Protein AF-A0A897N5W9-F1 (afdb_monomer_lite)

Organism: NCBI:txid2841257

Radius of gyration: 18.91 Å; chains: 1; bounding box: 53×35×36 Å

Structure (mmCIF, N/CA/C/O backbone):
data_AF-A0A897N5W9-F1
#
_entry.id   AF-A0A897N5W9-F1
#
loop_
_atom_site.group_PDB
_atom_site.id
_atom_site.type_symbol
_atom_site.label_atom_id
_atom_site.label_alt_id
_atom_site.label_comp_id
_atom_site.label_asym_id
_atom_site.label_entity_id
_atom_site.label_seq_id
_atom_site.pdbx_PDB_ins_code
_atom_site.Cartn_x
_atom_site.Cartn_y
_atom_site.Cartn_z
_atom_site.occupancy
_atom_site.B_iso_or_equiv
_atom_site.auth_seq_id
_atom_site.auth_comp_id
_atom_site.auth_asym_id
_atom_site.auth_atom_id
_atom_site.pdbx_PDB_model_num
ATOM 1 N N . MET A 1 1 ? -43.113 -20.316 12.005 1.00 35.91 1 MET A N 1
ATOM 2 C CA . MET A 1 1 ? -42.692 -20.125 10.604 1.00 35.91 1 MET A CA 1
ATOM 3 C C . MET A 1 1 ? -42.935 -18.677 10.247 1.00 35.91 1 MET A C 1
ATOM 5 O O . MET A 1 1 ? -43.867 -18.087 10.780 1.00 35.91 1 MET A O 1
ATOM 9 N N . GLU A 1 2 ? -42.001 -18.129 9.485 1.00 41.69 2 GLU A N 1
ATOM 10 C CA . GLU A 1 2 ? -41.725 -16.711 9.257 1.00 41.69 2 GLU A CA 1
ATOM 11 C C . GLU A 1 2 ? -42.884 -15.886 8.680 1.00 41.69 2 GLU A C 1
ATOM 13 O O . GLU A 1 2 ? -43.720 -16.399 7.944 1.00 41.69 2 GLU A O 1
ATOM 18 N N . GLN A 1 3 ? -42.830 -14.571 8.911 1.00 38.31 3 GLN A N 1
ATOM 19 C CA . GLN A 1 3 ? -42.462 -13.637 7.839 1.00 38.31 3 GLN A CA 1
ATOM 20 C C . GLN A 1 3 ? -41.978 -12.317 8.453 1.00 38.31 3 GLN A C 1
ATOM 22 O O . GLN A 1 3 ? -42.755 -11.540 8.999 1.00 38.31 3 GLN A O 1
ATOM 27 N N . LEU A 1 4 ? -40.659 -12.104 8.400 1.00 41.84 4 LEU A N 1
ATOM 28 C CA . LEU A 1 4 ? -40.038 -10.795 8.582 1.0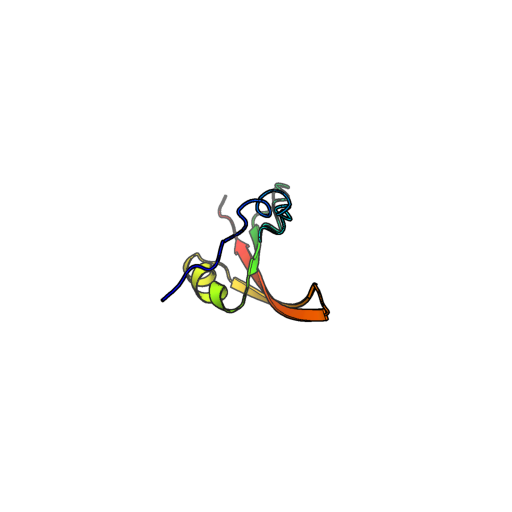0 41.84 4 LEU A CA 1
ATOM 29 C C . LEU A 1 4 ? -40.304 -10.010 7.294 1.00 41.84 4 LEU A C 1
ATOM 31 O O . LEU A 1 4 ? -39.770 -10.355 6.241 1.00 41.84 4 LEU A O 1
ATOM 35 N N . GLY A 1 5 ? -41.172 -9.004 7.372 1.00 41.00 5 GLY A N 1
ATOM 36 C CA . GLY A 1 5 ? -41.327 -8.020 6.308 1.00 41.00 5 GLY A CA 1
ATOM 37 C C . GLY A 1 5 ? -40.039 -7.214 6.217 1.00 41.00 5 GLY A C 1
ATOM 38 O O . GLY A 1 5 ? -39.729 -6.441 7.116 1.00 41.00 5 GLY A O 1
ATOM 39 N N . VAL A 1 6 ? -39.252 -7.458 5.173 1.00 45.47 6 VAL A N 1
ATOM 40 C CA . VAL A 1 6 ? -38.114 -6.606 4.835 1.00 45.47 6 VAL A CA 1
ATOM 41 C C . VAL A 1 6 ? -38.699 -5.364 4.176 1.00 45.47 6 VAL A C 1
ATOM 43 O O . VAL A 1 6 ? -39.122 -5.419 3.024 1.00 45.47 6 VAL A O 1
ATOM 46 N N . ASP A 1 7 ? -38.768 -4.268 4.930 1.00 48.53 7 ASP A N 1
ATOM 47 C CA . ASP A 1 7 ? -39.083 -2.943 4.405 1.00 48.53 7 ASP A CA 1
ATOM 48 C C . ASP A 1 7 ? -38.006 -2.560 3.380 1.00 48.53 7 ASP A C 1
ATOM 50 O O . ASP A 1 7 ? -36.882 -2.190 3.722 1.00 48.53 7 ASP A O 1
ATOM 54 N N . THR A 1 8 ? -38.335 -2.690 2.097 1.00 48.16 8 THR A N 1
ATOM 55 C CA . THR A 1 8 ? -37.436 -2.413 0.968 1.00 48.16 8 THR A CA 1
ATOM 56 C C . THR A 1 8 ? -37.190 -0.917 0.715 1.00 48.16 8 THR A C 1
ATOM 58 O O . THR A 1 8 ? -36.473 -0.575 -0.217 1.00 48.16 8 THR A O 1
ATOM 61 N N . ASP A 1 9 ? -37.705 -0.021 1.562 1.00 50.16 9 ASP A N 1
ATOM 62 C CA . ASP A 1 9 ? -37.649 1.445 1.393 1.00 50.16 9 ASP A CA 1
ATOM 63 C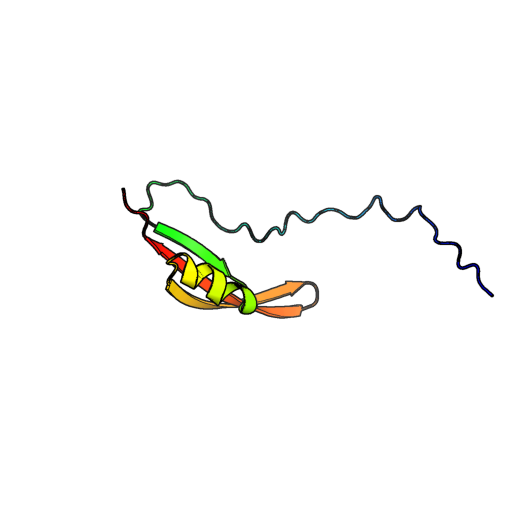 C . ASP A 1 9 ? -36.417 2.129 2.027 1.00 50.16 9 ASP A C 1
ATOM 65 O O . ASP A 1 9 ? -36.414 3.330 2.297 1.00 50.16 9 ASP A O 1
ATOM 69 N N . LYS A 1 10 ? -35.331 1.392 2.287 1.00 48.72 10 LYS A N 1
ATOM 70 C CA . LYS A 1 10 ? -34.100 1.941 2.903 1.00 48.72 10 LYS A CA 1
ATOM 71 C C . LYS A 1 10 ? -32.847 1.787 2.035 1.00 48.72 10 LYS A C 1
ATOM 73 O O . LYS A 1 10 ? -31.737 1.882 2.550 1.00 48.72 10 LYS A O 1
ATOM 78 N N . LEU A 1 11 ? -33.005 1.552 0.732 1.00 48.62 11 LEU A N 1
ATOM 79 C CA . LEU A 1 11 ? -31.876 1.374 -0.192 1.00 48.62 11 LEU A CA 1
ATOM 80 C C . LEU A 1 11 ? -31.394 2.668 -0.874 1.00 48.62 11 LEU A C 1
ATOM 82 O O . LEU A 1 11 ? -30.372 2.628 -1.549 1.00 48.62 11 LEU A O 1
ATOM 86 N N . GLU A 1 12 ? -32.062 3.812 -0.685 1.00 52.31 12 GLU A N 1
ATOM 87 C CA . GLU A 1 12 ? -31.753 5.036 -1.454 1.00 52.31 12 GLU A CA 1
ATOM 88 C C . GLU A 1 12 ? -30.841 6.063 -0.765 1.00 52.31 12 GLU A C 1
ATOM 90 O O . GLU A 1 12 ? -30.545 7.095 -1.357 1.00 52.31 12 GLU A O 1
ATOM 95 N N . ASP A 1 13 ? -30.336 5.795 0.442 1.00 49.78 13 ASP A N 1
ATOM 96 C CA . ASP A 1 13 ? -29.434 6.737 1.135 1.00 49.78 13 ASP A CA 1
ATOM 97 C C . ASP A 1 13 ? -28.037 6.167 1.405 1.00 49.78 13 ASP A C 1
ATOM 99 O O . ASP A 1 13 ? -27.249 6.731 2.168 1.00 49.78 13 ASP A O 1
ATOM 103 N N . MET A 1 14 ? -27.692 5.067 0.728 1.00 44.97 14 MET A N 1
ATOM 104 C CA . MET A 1 14 ? -26.303 4.645 0.609 1.00 44.97 14 MET A CA 1
ATOM 105 C C . MET A 1 14 ? -25.612 5.629 -0.337 1.00 44.97 14 MET A C 1
ATOM 107 O O . MET A 1 14 ? -25.444 5.372 -1.528 1.00 44.97 14 MET A O 1
ATOM 111 N N . LYS A 1 15 ? -25.237 6.799 0.197 1.00 49.06 15 LYS A N 1
ATOM 112 C CA . LYS A 1 15 ? -24.152 7.573 -0.394 1.00 49.06 15 LYS A CA 1
ATOM 113 C C . LYS A 1 15 ? -22.990 6.600 -0.465 1.00 49.06 15 LYS A C 1
ATOM 115 O O . LYS A 1 15 ? -22.481 6.181 0.567 1.00 49.06 15 LYS A O 1
ATOM 120 N N . THR A 1 16 ? -22.634 6.204 -1.678 1.00 47.72 16 THR A N 1
ATOM 121 C CA . THR A 1 16 ? -21.290 5.738 -1.960 1.00 47.72 16 THR A CA 1
ATOM 122 C C . THR A 1 16 ? -20.406 6.913 -1.578 1.00 47.72 16 THR A C 1
ATOM 124 O O . THR A 1 16 ? -20.283 7.877 -2.338 1.00 47.72 16 THR A O 1
ATOM 127 N N . ASP A 1 17 ? -19.908 6.914 -0.348 1.00 48.09 17 ASP A N 1
ATOM 128 C CA . ASP A 1 17 ? -18.701 7.649 -0.068 1.00 48.09 17 ASP A CA 1
ATOM 129 C C . ASP A 1 17 ? -17.691 7.110 -1.076 1.00 48.09 17 ASP A C 1
ATOM 131 O O . ASP A 1 17 ? -17.455 5.909 -1.180 1.00 48.09 17 ASP A O 1
ATOM 135 N N . ASP A 1 18 ? -17.172 7.984 -1.929 1.00 49.72 18 ASP A N 1
ATOM 136 C CA . ASP A 1 18 ? -16.195 7.603 -2.944 1.00 49.72 18 ASP A CA 1
ATOM 137 C C . ASP A 1 18 ? -14.831 7.265 -2.324 1.00 49.72 18 ASP A C 1
ATOM 139 O O . ASP A 1 18 ? -13.810 7.312 -3.010 1.00 49.72 18 ASP A O 1
ATOM 143 N N . SER A 1 19 ? -14.819 6.828 -1.059 1.00 49.91 19 SER A N 1
ATOM 144 C CA . SER A 1 19 ? -13.698 6.248 -0.331 1.00 49.91 19 SER A CA 1
ATOM 145 C C . SER A 1 19 ? -13.300 4.887 -0.927 1.00 49.91 19 SER A C 1
ATOM 147 O O . SER A 1 19 ? -12.853 3.966 -0.248 1.00 49.91 19 SER A O 1
ATOM 149 N N . GLY A 1 20 ? -13.399 4.763 -2.254 1.00 42.88 20 GLY A N 1
ATOM 150 C CA . GLY A 1 20 ? -12.514 3.926 -3.019 1.00 42.88 20 GLY A CA 1
ATOM 151 C C . GLY A 1 20 ? -11.096 4.164 -2.519 1.00 42.88 20 GLY A C 1
ATOM 152 O O . GLY A 1 20 ? -10.614 5.293 -2.432 1.00 42.88 20 GLY A O 1
ATOM 153 N N . ALA A 1 21 ? -10.431 3.069 -2.174 1.00 51.88 21 ALA A N 1
ATOM 154 C CA . ALA A 1 21 ? -8.989 3.005 -2.066 1.00 51.88 21 ALA A CA 1
ATOM 155 C C . ALA A 1 21 ? -8.391 3.394 -3.434 1.00 51.88 21 ALA A C 1
ATOM 157 O O . ALA A 1 21 ? -8.093 2.551 -4.273 1.00 51.88 21 ALA A O 1
ATOM 158 N N . GLY A 1 22 ? -8.325 4.696 -3.687 1.00 49.38 22 GLY A N 1
ATOM 159 C CA . GLY A 1 22 ? -7.938 5.331 -4.940 1.00 49.38 22 GLY A CA 1
ATOM 160 C C . GLY A 1 22 ? -7.117 6.577 -4.643 1.00 49.38 22 GLY A C 1
ATOM 161 O O . GLY A 1 22 ? -7.341 7.638 -5.214 1.00 49.38 22 GLY A O 1
ATOM 162 N N . GLY A 1 23 ? -6.195 6.473 -3.687 1.00 51.12 23 GLY A N 1
ATOM 163 C CA . GLY A 1 23 ? -5.259 7.540 -3.371 1.00 51.12 23 GLY A CA 1
ATOM 164 C C . GLY A 1 23 ? -4.043 7.475 -4.287 1.00 51.12 23 GLY A C 1
ATOM 165 O O . GLY A 1 23 ? -3.149 6.673 -4.037 1.00 51.12 23 GLY A O 1
ATOM 166 N N . GLY A 1 24 ? -4.009 8.339 -5.306 1.00 51.53 24 GLY A N 1
ATOM 167 C CA . GLY A 1 24 ? -2.773 8.741 -5.984 1.00 51.53 24 GLY A CA 1
ATOM 168 C C . GLY A 1 24 ? -2.761 8.550 -7.501 1.00 51.53 24 GLY A C 1
ATOM 169 O O . GLY A 1 24 ? -2.239 7.566 -8.004 1.00 51.53 24 GLY A O 1
ATOM 170 N N . SER A 1 25 ? -3.251 9.540 -8.251 1.00 60.44 25 SER A N 1
ATOM 171 C CA . SER A 1 25 ? -2.866 9.718 -9.658 1.00 60.44 25 SER A CA 1
ATOM 172 C C . SER A 1 25 ? -2.594 11.195 -9.935 1.00 60.44 25 SER A C 1
ATOM 174 O O . SER A 1 25 ? -3.368 11.873 -10.607 1.00 60.44 25 SER A O 1
ATOM 176 N N . GLY A 1 26 ? -1.482 11.701 -9.402 1.00 51.41 26 GLY A N 1
ATOM 177 C CA . GLY A 1 26 ? -0.826 12.874 -9.973 1.00 51.41 26 GLY A CA 1
ATOM 178 C C . GLY A 1 26 ? 0.038 12.407 -11.141 1.00 51.41 26 GLY A C 1
ATOM 179 O O . GLY A 1 26 ? 1.120 11.878 -10.924 1.00 51.41 26 GLY A O 1
ATOM 180 N N . VAL A 1 27 ? -0.447 12.546 -12.375 1.00 50.25 27 VAL A N 1
ATOM 181 C CA . VAL A 1 27 ? 0.333 12.274 -13.596 1.00 50.25 27 VAL A CA 1
ATOM 182 C C . VAL A 1 27 ? 1.258 13.453 -13.910 1.00 50.25 27 VAL A C 1
ATOM 184 O O . VAL A 1 27 ? 1.133 14.091 -14.948 1.00 50.25 27 VAL A O 1
ATOM 187 N N . ASP A 1 28 ? 2.204 13.732 -13.017 1.00 52.47 28 ASP A N 1
ATOM 188 C CA . ASP A 1 28 ? 3.255 14.729 -13.239 1.00 52.47 28 ASP A CA 1
ATOM 189 C C . ASP A 1 28 ? 4.591 14.021 -13.462 1.00 52.47 28 ASP A C 1
ATOM 191 O O . ASP A 1 28 ? 5.445 14.015 -12.586 1.00 52.47 28 ASP A O 1
ATOM 195 N N . GLY A 1 29 ? 4.773 13.374 -14.620 1.00 55.09 29 GLY A N 1
ATOM 196 C CA . GLY A 1 29 ? 6.084 12.869 -15.067 1.00 55.09 29 GLY A CA 1
ATOM 197 C C . GLY A 1 29 ? 6.868 12.018 -14.054 1.00 55.09 29 GLY A C 1
ATOM 198 O O . GLY A 1 29 ? 8.091 11.921 -14.166 1.00 55.09 29 GLY A O 1
ATOM 199 N N . SER A 1 30 ? 6.206 11.436 -13.051 1.00 62.56 30 SER A N 1
ATOM 200 C CA . SER A 1 30 ? 6.861 10.673 -12.004 1.00 62.56 30 SER A CA 1
ATOM 201 C C . SER A 1 30 ? 7.210 9.306 -12.568 1.00 62.56 30 SER A C 1
ATOM 203 O O . SER A 1 30 ? 6.346 8.550 -13.009 1.00 62.56 30 SER A O 1
ATOM 205 N N . ASN A 1 31 ? 8.497 8.963 -12.544 1.00 84.25 31 ASN A N 1
ATOM 206 C CA . ASN A 1 31 ? 8.997 7.654 -12.967 1.00 84.25 31 ASN A CA 1
ATOM 207 C C . ASN A 1 31 ? 8.625 6.539 -11.966 1.00 84.25 31 ASN A C 1
ATOM 209 O O . ASN A 1 31 ? 9.268 5.495 -11.919 1.00 84.25 31 ASN A O 1
ATOM 213 N N . SER A 1 32 ? 7.608 6.766 -11.136 1.00 87.25 32 SER A N 1
ATOM 214 C CA . SER A 1 32 ? 7.132 5.852 -10.116 1.00 87.25 32 SER A CA 1
ATOM 215 C C . SER A 1 32 ? 5.643 6.042 -9.825 1.00 87.25 32 SER A C 1
ATOM 217 O O . SER A 1 32 ? 5.060 7.101 -10.082 1.00 87.25 32 SER A O 1
ATOM 219 N N . LEU A 1 33 ? 5.038 4.969 -9.318 1.00 92.12 33 LEU A N 1
ATOM 220 C CA . LEU A 1 33 ? 3.655 4.870 -8.874 1.00 92.12 33 LEU A CA 1
ATOM 221 C C . LEU A 1 33 ? 3.639 4.500 -7.387 1.00 92.12 33 LEU A C 1
ATOM 223 O O . LEU A 1 33 ? 4.104 3.421 -7.021 1.00 92.12 33 LEU A O 1
ATOM 227 N N . GLY A 1 34 ? 3.097 5.387 -6.554 1.00 93.81 34 GLY A N 1
ATOM 228 C CA . GLY A 1 34 ? 2.893 5.164 -5.121 1.00 93.81 34 GLY A CA 1
ATOM 229 C C . GLY A 1 34 ? 1.434 4.849 -4.784 1.00 93.81 34 GLY A C 1
ATOM 230 O O . GLY A 1 34 ? 0.527 5.364 -5.437 1.00 93.81 34 GLY A O 1
ATOM 231 N N . LEU A 1 35 ? 1.207 4.017 -3.765 1.00 94.25 35 LEU A N 1
ATOM 232 C CA . LEU A 1 35 ? -0.119 3.702 -3.218 1.00 94.25 35 LEU A CA 1
ATOM 233 C C . LEU A 1 35 ? -0.054 3.383 -1.720 1.00 94.25 35 LEU A C 1
ATOM 235 O O . LEU A 1 35 ? 0.993 3.007 -1.196 1.00 94.25 35 LEU A O 1
ATOM 239 N N . TRP A 1 36 ? -1.195 3.461 -1.034 1.00 95.50 36 TRP A N 1
ATOM 240 C CA . TRP A 1 36 ? -1.368 2.930 0.323 1.00 95.50 36 TRP A CA 1
ATOM 241 C C . TRP A 1 36 ? -2.216 1.658 0.284 1.00 95.50 36 TRP A C 1
ATOM 243 O O . TRP A 1 36 ? -3.373 1.678 -0.133 1.00 95.50 36 TRP A O 1
ATOM 253 N N . ALA A 1 37 ? -1.642 0.540 0.722 1.00 95.06 37 ALA A N 1
ATOM 254 C CA . ALA A 1 37 ? -2.285 -0.766 0.741 1.00 95.06 37 ALA A CA 1
ATOM 255 C C . ALA A 1 37 ? -2.724 -1.160 2.154 1.00 95.06 37 ALA A C 1
ATOM 257 O O . ALA A 1 37 ? -1.983 -1.016 3.126 1.00 95.06 37 ALA A O 1
ATOM 258 N N . SER A 1 38 ? -3.900 -1.773 2.273 1.00 93.88 38 SER A N 1
ATOM 259 C CA . SER A 1 38 ? -4.247 -2.545 3.468 1.00 93.88 38 SER A CA 1
ATOM 260 C C . SER A 1 38 ? -3.288 -3.731 3.632 1.00 93.88 38 SER A C 1
ATOM 262 O O . SER A 1 38 ? -2.858 -4.335 2.646 1.00 93.88 38 SER A O 1
ATOM 264 N N . ARG A 1 39 ? -2.984 -4.125 4.877 1.00 93.94 39 ARG A N 1
ATOM 265 C CA . ARG A 1 39 ? -1.987 -5.179 5.178 1.00 93.94 39 ARG A CA 1
ATOM 266 C C . ARG A 1 39 ? -2.243 -6.515 4.471 1.00 93.94 39 ARG A C 1
ATOM 268 O O . ARG A 1 39 ? -1.295 -7.197 4.097 1.00 93.94 39 ARG A O 1
ATOM 275 N N . ASN A 1 40 ? -3.505 -6.891 4.266 1.00 94.31 40 ASN A N 1
ATOM 276 C CA . ASN A 1 40 ? -3.884 -8.122 3.564 1.00 94.31 40 ASN A CA 1
ATOM 277 C C . ASN A 1 40 ? -3.636 -8.067 2.044 1.00 94.31 40 ASN A C 1
ATOM 279 O O . ASN A 1 40 ? -3.514 -9.117 1.420 1.00 94.31 40 ASN A O 1
ATOM 283 N N . ALA A 1 41 ? -3.554 -6.874 1.450 1.00 96.19 41 ALA A N 1
ATOM 284 C CA . ALA A 1 41 ? -3.321 -6.680 0.019 1.00 96.19 41 ALA A CA 1
ATOM 285 C C . ALA A 1 41 ? -1.829 -6.554 -0.339 1.00 96.19 41 ALA A C 1
ATOM 287 O O . ALA A 1 41 ? -1.474 -6.583 -1.514 1.00 96.19 41 ALA A O 1
ATOM 288 N N . VAL A 1 42 ? -0.942 -6.447 0.653 1.00 96.50 42 VAL A N 1
ATOM 289 C CA . VAL A 1 42 ? 0.492 -6.200 0.434 1.00 96.50 42 VAL A CA 1
ATOM 290 C C . VAL A 1 42 ? 1.124 -7.249 -0.482 1.00 96.50 42 VAL A C 1
ATOM 292 O O . VAL A 1 42 ? 1.741 -6.891 -1.480 1.00 96.50 42 VAL A O 1
ATOM 295 N N . SER A 1 43 ? 0.901 -8.542 -0.224 1.00 97.31 43 SER A N 1
ATOM 296 C CA . SER A 1 43 ? 1.492 -9.609 -1.047 1.00 97.31 43 SER A CA 1
ATOM 297 C C . SER A 1 43 ? 1.016 -9.593 -2.502 1.00 97.31 43 SER A C 1
ATOM 299 O O . SER A 1 43 ? 1.753 -10.003 -3.396 1.00 97.31 43 SER A O 1
ATOM 301 N N . PHE A 1 44 ? -0.194 -9.091 -2.764 1.00 97.81 44 PHE A N 1
ATOM 302 C CA . PHE A 1 44 ? -0.691 -8.915 -4.128 1.00 97.81 44 PHE A CA 1
ATOM 303 C C . PHE A 1 44 ? 0.079 -7.816 -4.874 1.00 97.81 44 PHE A C 1
ATOM 305 O O . PHE A 1 44 ? 0.405 -7.990 -6.049 1.00 97.81 44 PHE A O 1
ATOM 312 N N . TYR A 1 45 ? 0.406 -6.709 -4.206 1.00 97.44 45 TYR A N 1
ATOM 313 C CA . TYR A 1 45 ? 1.167 -5.612 -4.811 1.00 97.44 45 TYR A CA 1
ATOM 314 C C . TYR A 1 45 ? 2.664 -5.918 -4.928 1.00 97.44 45 TYR A C 1
ATOM 316 O O . TYR A 1 45 ? 3.271 -5.568 -5.945 1.00 97.44 45 TYR A O 1
ATOM 324 N N . GLU A 1 46 ? 3.236 -6.652 -3.969 1.00 97.19 46 GLU A N 1
ATOM 325 C CA . GLU A 1 46 ? 4.604 -7.188 -4.057 1.00 97.19 46 GLU A CA 1
ATOM 326 C C . GLU A 1 46 ? 4.771 -8.080 -5.292 1.00 97.19 46 GLU A C 1
ATOM 328 O O . GLU A 1 46 ? 5.720 -7.919 -6.057 1.00 97.19 46 GLU A O 1
ATOM 333 N N . ALA A 1 47 ? 3.798 -8.960 -5.560 1.00 97.75 47 ALA A N 1
ATOM 334 C CA . ALA A 1 47 ? 3.804 -9.812 -6.750 1.00 97.75 47 ALA A CA 1
ATOM 335 C C . ALA A 1 47 ? 3.761 -9.022 -8.074 1.00 97.75 47 ALA A C 1
ATOM 337 O O . ALA A 1 47 ? 4.128 -9.549 -9.123 1.00 97.75 47 ALA A O 1
ATOM 338 N N . GLN A 1 48 ? 3.337 -7.757 -8.038 1.00 95.50 48 GLN A N 1
ATOM 339 C CA . GLN A 1 48 ? 3.308 -6.852 -9.192 1.00 95.50 48 GLN A CA 1
ATOM 340 C C . GLN A 1 48 ? 4.540 -5.941 -9.283 1.00 95.50 48 GLN A C 1
ATOM 342 O O . GLN A 1 48 ? 4.612 -5.104 -10.192 1.00 95.50 48 GLN A O 1
ATOM 347 N N . GLY A 1 49 ? 5.502 -6.100 -8.369 1.00 95.50 49 GLY A N 1
ATOM 348 C CA . GLY A 1 49 ? 6.749 -5.340 -8.333 1.00 95.50 49 GLY A CA 1
ATOM 349 C C . GLY A 1 49 ? 6.670 -4.022 -7.566 1.00 95.50 49 GLY A C 1
ATOM 350 O O . GLY A 1 49 ? 7.459 -3.131 -7.858 1.00 95.50 49 GLY A O 1
ATOM 351 N N . HIS A 1 50 ? 5.718 -3.873 -6.641 1.00 97.31 50 HIS A N 1
ATOM 352 C CA . HIS A 1 50 ? 5.755 -2.776 -5.673 1.00 97.31 50 HIS A CA 1
ATOM 353 C C . HIS A 1 50 ? 6.608 -3.171 -4.469 1.00 97.31 50 HIS A C 1
ATOM 355 O O . HIS A 1 50 ? 6.524 -4.298 -3.977 1.00 97.31 50 HIS A O 1
ATOM 361 N N . GLU A 1 51 ? 7.379 -2.225 -3.960 1.00 96.94 51 GLU A N 1
ATOM 362 C CA . GLU A 1 51 ? 8.171 -2.353 -2.744 1.00 96.94 51 GLU A CA 1
ATOM 363 C C . GLU A 1 51 ? 7.481 -1.614 -1.596 1.00 96.94 51 GLU A C 1
ATOM 365 O O . GLU A 1 51 ? 6.774 -0.632 -1.814 1.00 96.94 51 GLU A O 1
ATOM 370 N N . ARG A 1 52 ? 7.661 -2.091 -0.360 1.00 97.12 52 ARG A N 1
ATOM 371 C CA . ARG A 1 52 ? 7.148 -1.402 0.834 1.00 97.12 52 ARG A CA 1
ATOM 372 C C . ARG A 1 52 ? 8.048 -0.214 1.162 1.00 97.12 52 ARG A C 1
ATOM 374 O O . ARG A 1 52 ? 9.264 -0.377 1.217 1.00 97.12 52 ARG A O 1
ATOM 381 N N . VAL A 1 53 ? 7.445 0.929 1.466 1.00 96.88 53 VAL A N 1
ATOM 382 C CA . VAL A 1 53 ? 8.146 2.158 1.859 1.00 96.88 53 VAL A CA 1
ATOM 383 C C . VAL A 1 53 ? 8.048 2.371 3.371 1.00 96.88 53 VAL A C 1
ATOM 385 O O . VAL A 1 53 ? 9.070 2.432 4.053 1.00 96.88 53 VAL A O 1
ATOM 388 N N . MET A 1 54 ? 6.828 2.454 3.915 1.00 94.88 54 MET A N 1
ATOM 389 C CA . MET A 1 54 ? 6.575 2.741 5.334 1.00 94.88 54 MET A CA 1
ATOM 390 C C . MET A 1 54 ? 5.182 2.257 5.769 1.00 94.88 54 MET A C 1
ATOM 392 O O . MET A 1 54 ? 4.311 2.036 4.932 1.00 94.88 54 MET A O 1
ATOM 396 N N . GLU A 1 55 ? 4.955 2.088 7.073 1.00 95.94 55 GLU A N 1
ATOM 397 C CA . GLU A 1 55 ? 3.616 1.876 7.638 1.00 95.94 55 GLU A CA 1
ATOM 398 C C . GLU A 1 55 ? 3.034 3.191 8.169 1.00 95.94 55 GLU A C 1
ATOM 400 O O . GLU A 1 55 ? 3.725 3.966 8.829 1.00 95.94 55 GLU A O 1
ATOM 405 N N . HIS A 1 56 ? 1.744 3.405 7.921 1.00 92.06 56 HIS A N 1
ATOM 406 C CA . HIS A 1 56 ? 0.977 4.555 8.391 1.00 92.06 56 HIS A CA 1
ATOM 407 C C . HIS A 1 56 ? -0.191 4.076 9.242 1.00 92.06 56 HIS A C 1
ATOM 409 O O . HIS A 1 56 ? -0.930 3.182 8.832 1.00 92.06 56 HIS A O 1
ATOM 415 N N . ASN A 1 57 ? -0.398 4.696 10.401 1.00 90.88 57 ASN A N 1
ATOM 416 C CA . ASN A 1 57 ? -1.641 4.528 11.147 1.00 90.88 57 ASN A CA 1
ATOM 417 C C . ASN A 1 57 ? -2.622 5.601 10.684 1.00 90.88 57 ASN A C 1
ATOM 419 O O . ASN A 1 57 ? -2.320 6.793 10.743 1.00 90.88 57 ASN A O 1
ATOM 423 N N . HIS A 1 58 ? -3.773 5.165 10.192 1.00 85.19 58 HIS A N 1
ATOM 424 C CA . HIS A 1 58 ? -4.823 6.031 9.690 1.00 85.19 58 HIS A CA 1
ATOM 425 C C . HIS A 1 58 ? -6.072 5.868 10.549 1.00 85.19 58 HIS A C 1
ATOM 427 O O . HIS A 1 58 ? -6.574 4.757 10.712 1.00 85.19 58 HIS A O 1
ATOM 433 N N . GLU A 1 59 ? -6.568 6.974 11.092 1.00 85.88 59 GLU A N 1
ATOM 434 C CA . GLU A 1 59 ? -7.840 6.999 11.804 1.00 85.88 59 GLU A CA 1
ATOM 435 C C . GLU A 1 59 ? -8.983 7.011 10.785 1.00 85.88 59 GLU A C 1
ATOM 437 O O . GLU A 1 59 ? -9.093 7.907 9.948 1.00 85.88 59 GLU A O 1
ATOM 442 N N . TYR A 1 60 ? -9.813 5.978 10.842 1.00 80.31 60 TYR A N 1
ATOM 443 C CA . TYR A 1 60 ? -11.039 5.838 10.074 1.00 80.31 60 TYR A CA 1
ATOM 444 C C . TYR A 1 60 ? -12.245 6.279 10.918 1.00 80.31 60 TYR A C 1
ATOM 446 O O . TYR A 1 60 ? -12.111 6.648 12.087 1.00 80.31 60 TYR A O 1
ATOM 454 N N . GLN A 1 61 ? -13.443 6.247 10.328 1.00 82.38 61 GLN A N 1
ATOM 455 C CA . GLN A 1 61 ? -14.681 6.617 11.021 1.00 82.38 61 GLN A CA 1
ATOM 456 C C . GLN A 1 61 ? -14.826 5.892 12.370 1.00 82.38 61 GLN A C 1
ATOM 458 O O . GLN A 1 61 ? -14.362 4.764 12.547 1.00 82.38 61 GLN A O 1
ATOM 463 N N . ASP A 1 62 ? -15.469 6.569 13.321 1.00 82.44 62 ASP A N 1
ATOM 464 C CA . ASP A 1 62 ? -15.711 6.083 14.683 1.00 82.44 62 ASP A CA 1
ATOM 465 C C . ASP A 1 62 ? -14.440 5.762 15.499 1.00 82.44 62 ASP A C 1
ATOM 467 O O . ASP A 1 62 ? -14.481 4.967 16.440 1.00 82.44 62 ASP A O 1
ATOM 471 N N . GLY A 1 63 ? -13.310 6.404 15.173 1.00 85.38 63 GLY A N 1
ATOM 472 C CA . GLY A 1 63 ? -12.051 6.280 15.920 1.00 85.38 63 GLY A CA 1
ATOM 473 C C . GLY A 1 63 ? -11.334 4.947 15.700 1.00 85.38 63 GLY A C 1
ATOM 474 O O . GLY A 1 63 ? -10.509 4.533 16.517 1.00 85.38 63 GLY A O 1
ATOM 475 N N . ILE A 1 64 ? -11.673 4.234 14.624 1.00 85.69 64 ILE A N 1
ATOM 476 C CA . ILE A 1 64 ? -11.024 2.972 14.273 1.00 85.69 64 ILE A CA 1
ATOM 477 C C . ILE A 1 64 ? -9.686 3.282 13.611 1.00 85.69 64 ILE A C 1
ATOM 479 O O . ILE A 1 64 ? -9.640 3.778 12.492 1.00 85.69 64 ILE A O 1
ATOM 483 N N . GLU A 1 65 ? -8.584 2.930 14.263 1.00 88.56 65 GLU A N 1
ATOM 484 C CA . GLU A 1 65 ? -7.259 3.034 13.656 1.00 88.56 65 GLU A CA 1
ATOM 485 C C . GLU A 1 65 ? -6.949 1.804 12.792 1.00 88.56 65 GLU A C 1
ATOM 487 O O . GLU A 1 65 ? -7.016 0.657 13.246 1.00 88.56 65 GLU A O 1
ATOM 492 N N . LEU A 1 66 ? -6.575 2.043 11.535 1.00 87.94 66 LEU A N 1
ATOM 493 C CA . LEU A 1 66 ? -6.109 1.023 10.603 1.00 87.94 66 LEU A CA 1
ATOM 494 C C . LEU A 1 66 ? -4.662 1.295 10.205 1.00 87.94 66 LEU A C 1
ATOM 496 O O . LEU A 1 66 ? -4.297 2.407 9.831 1.00 87.94 66 LEU A O 1
ATOM 500 N N . THR A 1 67 ? -3.841 0.249 10.219 1.00 92.12 67 THR A N 1
ATOM 501 C CA . THR A 1 67 ? -2.484 0.314 9.672 1.00 92.12 67 THR A CA 1
ATOM 502 C C . THR A 1 67 ? -2.518 0.061 8.166 1.00 92.12 67 THR A C 1
ATOM 504 O O . THR A 1 67 ? -2.918 -1.019 7.713 1.00 92.12 67 THR A O 1
ATOM 507 N N . LEU A 1 68 ? -2.061 1.045 7.399 1.00 94.50 68 LEU A N 1
ATOM 508 C CA . LEU A 1 68 ? -1.831 0.980 5.959 1.00 94.50 68 LEU A CA 1
ATOM 509 C C . LEU A 1 68 ? -0.328 0.876 5.683 1.00 94.50 68 LEU A C 1
ATOM 511 O O . LEU A 1 68 ? 0.494 1.344 6.465 1.00 94.50 68 LEU A O 1
ATOM 515 N N . VAL A 1 69 ? 0.038 0.261 4.565 1.00 96.56 69 VAL A N 1
ATOM 516 C CA . VAL A 1 69 ? 1.422 0.145 4.100 1.00 96.56 69 VAL A CA 1
ATOM 517 C C . VAL A 1 69 ? 1.567 0.990 2.846 1.00 96.56 69 VAL A C 1
ATOM 519 O O . VAL A 1 69 ? 0.912 0.726 1.841 1.00 96.56 69 VAL A O 1
ATOM 522 N N . GLU A 1 70 ? 2.419 2.004 2.896 1.00 97.12 70 GLU A N 1
ATOM 523 C CA . GLU A 1 70 ? 2.840 2.732 1.708 1.00 97.12 70 GLU A CA 1
ATOM 524 C C . GLU A 1 70 ? 3.729 1.841 0.849 1.00 97.12 70 GLU A C 1
ATOM 526 O O . GLU A 1 70 ? 4.652 1.188 1.347 1.00 97.12 70 GLU A O 1
ATOM 531 N N . MET A 1 71 ? 3.427 1.798 -0.442 1.00 97.81 71 MET A N 1
ATOM 532 C CA . MET A 1 71 ? 4.133 0.991 -1.419 1.00 97.81 71 MET A CA 1
ATOM 53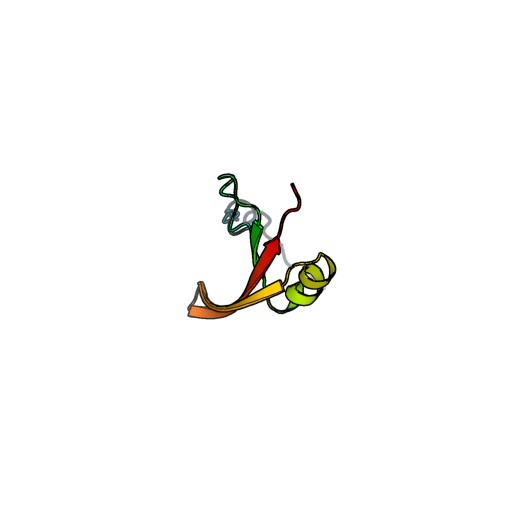3 C C . MET A 1 71 ? 4.423 1.804 -2.677 1.00 97.81 71 MET A C 1
ATOM 535 O O . MET A 1 71 ? 3.604 2.625 -3.084 1.00 97.81 71 MET A O 1
ATOM 539 N N . GLU A 1 72 ? 5.559 1.543 -3.315 1.00 96.75 72 GLU A N 1
ATOM 540 C CA . GLU A 1 72 ? 6.002 2.239 -4.525 1.00 96.75 72 GLU A CA 1
ATOM 541 C C . GLU A 1 72 ? 6.480 1.242 -5.584 1.00 96.75 72 GLU A C 1
ATOM 543 O O . GLU A 1 72 ? 7.098 0.226 -5.271 1.00 96.75 72 GLU A O 1
ATOM 548 N N . LYS A 1 73 ? 6.217 1.535 -6.856 1.00 95.12 73 LYS A N 1
ATOM 549 C CA . LYS A 1 73 ? 6.784 0.825 -8.002 1.00 95.12 73 LYS A CA 1
ATOM 550 C C . LYS A 1 73 ? 7.399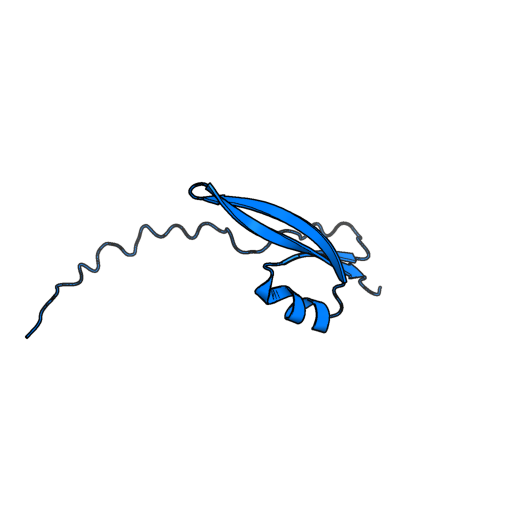 1.814 -8.978 1.00 95.12 73 LYS A C 1
ATOM 552 O O . LYS A 1 73 ? 6.723 2.729 -9.438 1.00 95.12 73 LYS A O 1
ATOM 557 N N . GLN A 1 74 ? 8.649 1.583 -9.366 1.00 93.25 74 GLN A N 1
ATOM 558 C CA . GLN A 1 74 ? 9.277 2.336 -10.450 1.00 93.25 74 GLN A CA 1
ATOM 559 C C . GLN A 1 74 ? 8.636 1.963 -11.796 1.00 93.25 74 GLN A C 1
ATOM 561 O O . GLN A 1 74 ? 8.465 0.784 -12.122 1.00 93.25 74 GLN A O 1
ATOM 566 N N . LEU A 1 75 ? 8.275 2.974 -12.578 1.00 87.25 75 LEU A N 1
ATOM 567 C CA . LEU A 1 75 ? 7.790 2.825 -13.943 1.00 87.25 75 LEU A CA 1
ATOM 568 C C . LEU A 1 75 ? 8.999 2.853 -14.882 1.00 87.25 75 LEU A C 1
ATOM 570 O O . LEU A 1 75 ? 9.891 3.687 -14.747 1.00 87.25 75 LEU A O 1
ATOM 574 N N . ILE A 1 76 ? 9.064 1.894 -15.802 1.00 78.44 76 ILE A N 1
ATOM 575 C CA . ILE A 1 76 ? 10.091 1.895 -16.846 1.00 78.44 76 ILE A CA 1
ATOM 576 C C . ILE A 1 76 ? 9.566 2.799 -17.975 1.00 78.44 76 ILE A C 1
ATOM 578 O O . ILE A 1 76 ? 8.414 2.597 -18.370 1.00 78.44 76 ILE A O 1
ATOM 582 N N . PRO A 1 77 ? 10.357 3.774 -18.461 1.00 62.62 7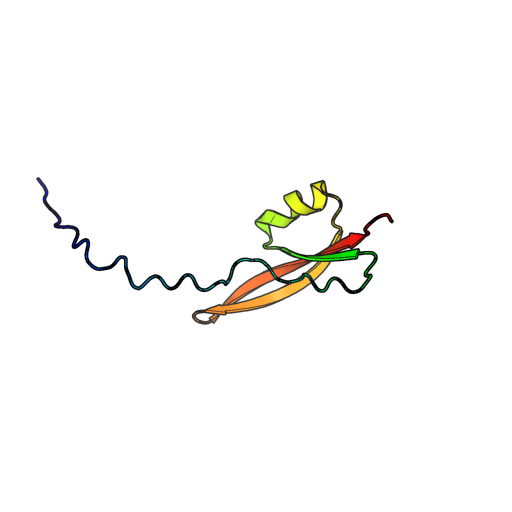7 PRO A N 1
ATOM 583 C CA . PRO A 1 77 ? 9.991 4.624 -19.595 1.00 62.62 77 PRO A CA 1
ATOM 584 C C . PRO A 1 77 ? 9.694 3.855 -20.888 1.00 62.62 77 PRO A C 1
ATOM 586 O O . PRO A 1 77 ? 10.344 2.807 -21.122 1.00 62.62 77 PRO A O 1
#

Foldseek 3Di:
DDDDPDPPPPPPPPPPPVPPQDPDDPVPVAQKDKGKAAPVCVVVVVVVAKDWDDWDWDQDPPRDTGIITMIMHGHDD

Secondary structure (DSSP, 8-state):
--------TTSS--------S------SS-SEEEEEEEGGGHHHHHTTTPEEEEEEEEEEGGGEEEEEEEEEEEPP-

Sequence (77 aa):
MEQLGVDTDKLEDMKTDDSGAGGGSGVDGSNSLGLWASRNAVSFYEAQGHERVMEHNHEYQDGIELTLVEMEKQLIP

pLDDT: mean 74.9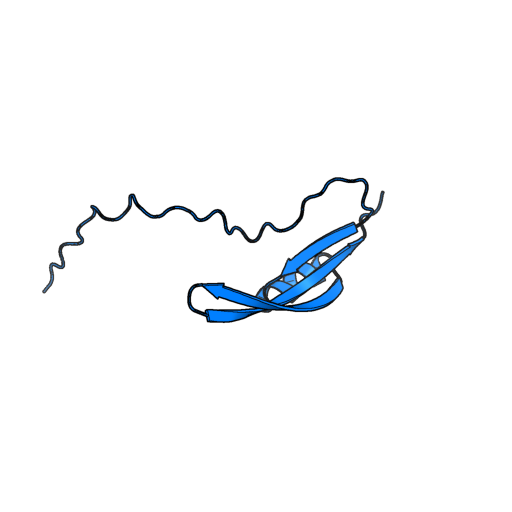6, std 21.97, range [35.91, 97.81]